Protein AF-A0A968T028-F1 (afdb_monomer_lite)

Radius of gyration: 16.79 Å; chains: 1; bounding box: 54×38×38 Å

Secondary structure (DSSP, 8-state):
----------------HHHHHHHHHHHHHTTSS--B-SSSBHHHHHHHHHHSPPPTTS---HHHHHHHHHHHHHHHTGGGS-HHHHHHHHHHHHHHHHHHHHHHS--PPP-

Structure (mmCIF, N/CA/C/O backbone):
data_AF-A0A968T028-F1
#
_entry.id   AF-A0A968T028-F1
#
loop_
_atom_site.group_PDB
_atom_site.id
_atom_site.type_symbol
_atom_site.label_atom_id
_atom_site.label_alt_id
_atom_site.label_comp_id
_atom_site.label_asym_id
_atom_site.label_entity_id
_atom_site.label_seq_id
_atom_site.pdbx_PDB_ins_code
_atom_site.Cartn_x
_atom_site.Cartn_y
_atom_site.Cartn_z
_atom_site.occupancy
_atom_site.B_iso_or_equiv
_atom_site.auth_seq_id
_atom_site.auth_comp_id
_atom_site.auth_asym_id
_atom_site.auth_atom_id
_atom_site.pdbx_PDB_model_num
ATOM 1 N N . MET A 1 1 ? 42.329 -27.991 -11.431 1.00 40.12 1 MET A N 1
ATOM 2 C CA . MET A 1 1 ? 41.599 -26.719 -11.590 1.00 40.12 1 MET A CA 1
ATOM 3 C C . MET A 1 1 ? 40.187 -26.964 -11.075 1.00 40.12 1 MET A C 1
ATOM 5 O O . MET A 1 1 ? 39.436 -27.609 -11.794 1.00 40.12 1 MET A O 1
ATOM 9 N N . PRO A 1 2 ? 39.852 -26.630 -9.820 1.00 42.56 2 PRO A N 1
ATOM 10 C CA . PRO A 1 2 ? 38.465 -26.649 -9.379 1.00 42.56 2 PRO A CA 1
ATOM 11 C C . PRO A 1 2 ? 37.794 -25.339 -9.806 1.00 42.56 2 PRO A C 1
ATOM 13 O O . PRO A 1 2 ? 38.380 -24.265 -9.678 1.00 42.56 2 PRO A O 1
ATOM 16 N N . ASP A 1 3 ? 36.599 -25.465 -10.368 1.00 43.91 3 ASP A N 1
ATOM 17 C CA . ASP A 1 3 ? 35.756 -24.367 -10.823 1.00 43.91 3 ASP A CA 1
ATOM 18 C C . ASP A 1 3 ? 35.275 -23.539 -9.620 1.00 43.91 3 ASP A C 1
ATOM 20 O O . ASP A 1 3 ? 34.655 -24.055 -8.687 1.00 43.91 3 ASP A O 1
ATOM 24 N N . LEU A 1 4 ? 35.625 -22.253 -9.629 1.00 55.31 4 LEU A N 1
ATOM 25 C CA . LEU A 1 4 ? 35.085 -21.232 -8.743 1.00 55.31 4 LEU A CA 1
ATOM 26 C C . LEU A 1 4 ? 33.731 -20.798 -9.308 1.00 55.31 4 LEU A C 1
ATOM 28 O O . LEU A 1 4 ? 33.664 -19.817 -10.043 1.00 55.31 4 LEU A O 1
ATOM 32 N N . ASN A 1 5 ? 32.653 -21.476 -8.927 1.00 46.62 5 ASN A N 1
ATOM 33 C CA . ASN A 1 5 ? 31.341 -20.842 -8.973 1.00 46.62 5 ASN A CA 1
ATOM 34 C C . ASN A 1 5 ? 30.622 -20.963 -7.630 1.00 46.62 5 ASN A C 1
ATOM 36 O O . ASN A 1 5 ? 29.603 -21.630 -7.467 1.00 46.62 5 ASN A O 1
ATOM 40 N N . SER A 1 6 ? 31.196 -20.264 -6.651 1.00 49.12 6 SER A N 1
ATOM 41 C CA . SER A 1 6 ? 30.436 -19.674 -5.557 1.00 49.12 6 SER A CA 1
ATOM 42 C C . SER A 1 6 ? 29.481 -18.635 -6.143 1.00 49.12 6 SER A C 1
ATOM 44 O O . SER A 1 6 ? 29.868 -17.488 -6.333 1.00 49.12 6 SER A O 1
ATOM 46 N N . THR A 1 7 ? 28.230 -19.003 -6.396 1.00 43.16 7 THR A N 1
ATOM 47 C CA . THR A 1 7 ? 27.145 -18.019 -6.328 1.00 43.16 7 THR A CA 1
ATOM 48 C C . THR A 1 7 ? 26.237 -18.461 -5.201 1.00 43.16 7 THR A C 1
ATOM 50 O O . THR A 1 7 ? 25.328 -19.270 -5.374 1.00 43.16 7 THR A O 1
ATOM 53 N N . SER A 1 8 ? 26.585 -17.988 -4.005 1.00 43.72 8 SER A N 1
ATOM 54 C CA . SER A 1 8 ? 25.722 -18.025 -2.839 1.00 43.72 8 SER A CA 1
ATOM 55 C C . SER A 1 8 ? 24.331 -17.565 -3.247 1.00 43.72 8 SER A C 1
ATOM 57 O O . SER A 1 8 ? 24.158 -16.504 -3.841 1.00 43.72 8 SER A O 1
ATOM 59 N N . VAL A 1 9 ? 23.363 -18.412 -2.934 1.00 50.09 9 VAL A N 1
ATOM 60 C CA . VAL A 1 9 ? 21.936 -18.133 -2.932 1.00 50.09 9 VAL A CA 1
ATOM 61 C C . VAL A 1 9 ? 21.661 -16.939 -2.020 1.00 50.09 9 VAL A C 1
ATOM 63 O O . VAL A 1 9 ? 21.331 -17.117 -0.850 1.00 50.09 9 VAL A O 1
ATOM 66 N N . ASP A 1 10 ? 21.817 -15.712 -2.515 1.00 40.38 10 ASP A N 1
ATOM 67 C CA . ASP A 1 10 ? 21.298 -14.557 -1.791 1.00 40.38 10 ASP A CA 1
ATOM 68 C C . ASP A 1 10 ? 19.780 -14.549 -1.965 1.00 40.38 10 ASP A C 1
ATOM 70 O O . ASP A 1 10 ? 19.204 -13.999 -2.902 1.00 40.38 10 ASP A O 1
ATOM 74 N N . THR A 1 11 ? 19.146 -15.345 -1.107 1.00 44.06 11 THR A N 1
ATOM 75 C CA . THR A 1 11 ? 17.703 -15.503 -0.999 1.00 44.06 11 THR A CA 1
ATOM 76 C C . THR A 1 11 ? 17.185 -14.270 -0.269 1.00 44.06 11 THR A C 1
ATOM 78 O O . THR A 1 11 ? 16.738 -14.353 0.875 1.00 44.06 11 THR A O 1
ATOM 81 N N . TYR A 1 12 ? 17.280 -13.104 -0.905 1.00 45.06 12 TYR A N 1
ATOM 82 C CA . TYR A 1 12 ? 16.412 -11.996 -0.542 1.00 45.06 12 TYR A CA 1
ATOM 83 C C . TYR A 1 12 ? 14.987 -12.478 -0.829 1.00 45.06 12 TYR A C 1
ATOM 85 O O . TYR A 1 12 ? 14.730 -12.920 -1.952 1.00 45.06 12 TYR A O 1
ATOM 93 N N . PRO A 1 13 ? 14.076 -12.507 0.160 1.00 58.88 13 PRO A N 1
ATOM 94 C CA . PRO A 1 13 ? 12.713 -12.938 -0.093 1.00 58.88 13 PRO A CA 1
ATOM 95 C C . PRO A 1 13 ? 12.108 -11.959 -1.092 1.00 58.88 13 PRO A C 1
ATOM 97 O O . PRO A 1 13 ? 11.812 -10.817 -0.743 1.00 58.88 13 PRO A O 1
ATOM 100 N N . GLU A 1 14 ? 11.978 -12.399 -2.342 1.00 67.38 14 GLU A N 1
ATOM 101 C CA . GLU A 1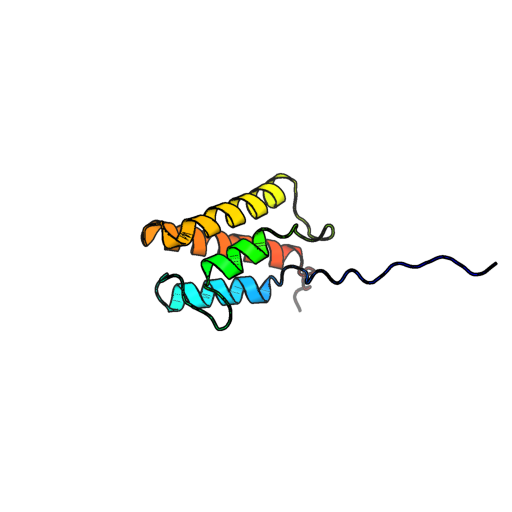 14 ? 11.369 -11.600 -3.393 1.00 67.38 14 GLU A CA 1
ATOM 102 C C . GLU A 1 14 ? 10.011 -11.074 -2.911 1.00 67.38 14 GLU A C 1
ATOM 104 O O . GLU A 1 14 ? 9.294 -11.771 -2.180 1.00 67.38 14 GLU A O 1
ATOM 109 N N . PRO A 1 15 ? 9.635 -9.841 -3.281 1.00 75.50 15 PRO A N 1
ATOM 110 C CA . PRO A 1 15 ? 8.367 -9.280 -2.852 1.00 75.50 15 PRO A CA 1
ATOM 111 C C . PRO A 1 15 ? 7.193 -10.151 -3.330 1.00 75.50 15 PRO A C 1
ATOM 113 O O . PRO A 1 15 ? 6.842 -10.198 -4.508 1.00 75.50 15 PRO A O 1
ATOM 116 N N . ASP A 1 16 ? 6.545 -10.824 -2.377 1.00 85.75 16 ASP A N 1
ATOM 117 C CA . ASP A 1 16 ? 5.398 -11.705 -2.607 1.00 85.75 16 ASP A CA 1
ATOM 118 C C . ASP A 1 16 ? 4.135 -10.897 -2.981 1.00 85.75 16 ASP A C 1
ATOM 120 O O . ASP A 1 16 ? 3.335 -10.508 -2.118 1.00 85.75 16 ASP A O 1
ATOM 124 N N . LEU A 1 17 ? 3.897 -10.673 -4.281 1.00 89.12 17 LEU A N 1
ATOM 125 C CA . LEU A 1 17 ? 2.687 -9.999 -4.796 1.00 89.12 17 LEU A CA 1
ATOM 126 C C . LEU A 1 17 ? 1.366 -10.551 -4.215 1.00 89.12 17 LEU A C 1
ATOM 128 O O . LEU A 1 17 ? 0.479 -9.746 -3.885 1.00 89.12 17 LEU A O 1
ATOM 132 N N . PRO A 1 18 ? 1.182 -11.881 -4.038 1.00 90.25 18 PRO A N 1
ATOM 133 C CA . PRO A 1 18 ? -0.023 -12.424 -3.412 1.00 90.25 18 PRO A CA 1
ATOM 134 C C . PRO A 1 18 ? -0.166 -11.998 -1.947 1.00 90.25 18 PRO A C 1
ATOM 136 O O . PRO A 1 18 ? -1.271 -11.686 -1.492 1.00 90.25 18 PRO A O 1
ATOM 139 N N . ARG A 1 19 ? 0.946 -11.938 -1.207 1.00 91.31 19 ARG A N 1
ATOM 140 C CA . ARG A 1 19 ? 0.962 -11.525 0.200 1.00 91.31 19 ARG A CA 1
ATOM 141 C C . ARG A 1 19 ? 0.658 -10.035 0.344 1.00 91.31 19 ARG A C 1
ATOM 143 O O . ARG A 1 19 ? -0.157 -9.682 1.195 1.00 91.31 19 ARG A O 1
ATOM 150 N N . LEU A 1 20 ? 1.226 -9.188 -0.518 1.00 93.75 20 LEU A N 1
ATOM 151 C CA . LEU A 1 20 ? 0.918 -7.752 -0.574 1.00 93.75 20 LEU A CA 1
ATOM 152 C C . LEU A 1 20 ? -0.565 -7.511 -0.867 1.00 93.75 20 LEU A C 1
ATOM 154 O O . LEU A 1 20 ? -1.242 -6.780 -0.144 1.00 93.75 20 LEU A O 1
ATOM 158 N N . SER A 1 21 ? -1.100 -8.206 -1.876 1.00 94.00 21 SER A N 1
ATOM 159 C CA . SER A 1 21 ? -2.519 -8.130 -2.244 1.00 94.00 21 SER A CA 1
ATOM 160 C C . SER A 1 21 ? -3.436 -8.535 -1.083 1.00 94.00 21 SER A C 1
ATOM 162 O O . SER A 1 21 ? -4.457 -7.891 -0.838 1.00 94.00 21 SER A O 1
ATOM 164 N N . LYS A 1 22 ? -3.067 -9.589 -0.343 1.00 94.31 22 LYS A N 1
ATOM 165 C CA . LYS A 1 22 ? -3.821 -10.065 0.822 1.00 94.31 22 LYS A CA 1
ATOM 166 C C . LYS A 1 22 ? -3.784 -9.070 1.980 1.00 94.31 22 LYS A C 1
ATOM 168 O O . LYS A 1 22 ? -4.822 -8.842 2.595 1.00 94.31 22 LYS A O 1
ATOM 173 N N . ALA A 1 23 ? -2.627 -8.474 2.262 1.00 94.75 23 ALA A N 1
ATOM 174 C CA . ALA A 1 23 ? -2.499 -7.451 3.297 1.00 94.75 23 ALA A CA 1
ATOM 175 C C . ALA A 1 23 ? -3.381 -6.232 2.988 1.00 94.75 23 ALA A C 1
ATOM 177 O O . ALA A 1 23 ? -4.124 -5.785 3.854 1.00 94.75 23 ALA A O 1
ATOM 178 N N . LEU A 1 24 ? -3.385 -5.768 1.734 1.00 96.69 24 LEU A N 1
ATOM 179 C CA . LEU A 1 24 ? -4.245 -4.668 1.283 1.00 96.69 24 LEU A CA 1
ATOM 180 C C . LEU A 1 24 ? -5.742 -4.981 1.411 1.00 96.69 24 LEU A C 1
ATOM 182 O O . LEU A 1 24 ? -6.530 -4.115 1.782 1.00 96.69 24 LEU A O 1
ATOM 186 N N . ALA A 1 25 ? -6.153 -6.210 1.084 1.00 95.75 25 ALA A N 1
ATOM 187 C CA . ALA A 1 25 ? -7.542 -6.634 1.240 1.00 95.75 25 ALA A CA 1
ATOM 188 C C . ALA A 1 25 ? -7.953 -6.696 2.718 1.00 95.75 25 ALA A C 1
ATOM 190 O O . ALA A 1 25 ? -9.039 -6.248 3.071 1.00 95.75 25 ALA A O 1
ATOM 191 N N . PHE A 1 26 ? -7.069 -7.216 3.570 1.00 95.31 26 PHE A N 1
ATOM 192 C CA . PHE A 1 26 ? -7.294 -7.293 5.008 1.00 95.31 26 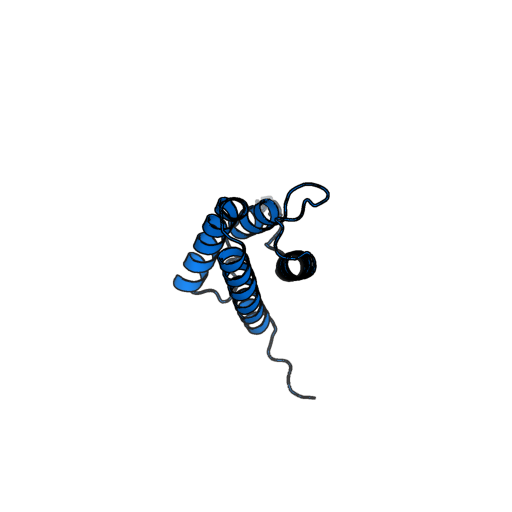PHE A CA 1
ATOM 193 C C . PHE A 1 26 ? -7.394 -5.906 5.653 1.00 95.31 26 PHE A C 1
ATOM 195 O O . PHE A 1 26 ? -8.279 -5.675 6.466 1.00 95.31 26 PHE A O 1
ATOM 202 N N . GLU A 1 27 ? -6.543 -4.964 5.254 1.00 96.62 27 GLU A N 1
ATOM 203 C CA . GLU A 1 27 ? -6.609 -3.580 5.727 1.00 96.62 27 GLU A CA 1
ATOM 204 C C . GLU A 1 27 ? -7.942 -2.907 5.364 1.00 96.62 27 GLU A C 1
ATOM 206 O O . GLU A 1 27 ? -8.571 -2.258 6.202 1.00 96.62 27 GLU A O 1
ATOM 211 N N . ALA A 1 28 ? -8.405 -3.105 4.126 1.00 96.56 28 ALA A N 1
ATOM 212 C CA . ALA A 1 28 ? -9.682 -2.567 3.666 1.00 96.56 28 ALA A CA 1
ATOM 213 C C . ALA A 1 28 ? -10.879 -3.170 4.423 1.00 96.56 28 ALA A C 1
ATOM 215 O O . ALA A 1 28 ? -11.798 -2.441 4.787 1.00 96.56 28 ALA A O 1
ATOM 216 N N . ASP A 1 29 ? -10.853 -4.477 4.704 1.00 96.50 29 ASP A N 1
ATOM 217 C CA . ASP A 1 29 ? -11.882 -5.177 5.492 1.00 96.50 29 ASP A CA 1
ATOM 218 C C . ASP A 1 29 ? -11.987 -4.640 6.930 1.00 96.50 29 ASP A C 1
ATOM 220 O O . ASP A 1 29 ? -13.070 -4.557 7.505 1.00 96.50 29 ASP A O 1
ATOM 224 N N . ARG A 1 30 ? -10.859 -4.203 7.500 1.00 95.12 30 ARG A N 1
ATOM 225 C CA . ARG A 1 30 ? -10.783 -3.635 8.853 1.00 95.12 30 ARG A CA 1
ATOM 226 C C . ARG A 1 30 ? -11.012 -2.126 8.912 1.00 95.12 30 ARG A C 1
ATOM 228 O O . ARG A 1 30 ? -10.933 -1.551 9.994 1.00 95.12 30 ARG A O 1
ATOM 235 N N . GLY A 1 31 ? -11.308 -1.484 7.785 1.00 96.19 31 GLY A N 1
ATOM 236 C CA . GLY A 1 31 ? -11.611 -0.056 7.741 1.00 96.19 31 GLY A CA 1
ATOM 237 C C . GLY A 1 31 ? -10.384 0.857 7.815 1.00 96.19 31 GLY A C 1
ATOM 238 O O . GLY A 1 31 ? -10.498 1.958 8.348 1.00 96.19 31 GLY A O 1
ATOM 239 N N . PHE A 1 32 ? -9.239 0.438 7.260 1.00 96.88 32 PHE A N 1
ATOM 240 C CA . PHE A 1 32 ? -8.059 1.300 7.045 1.00 96.88 32 PHE A CA 1
ATOM 241 C C . PHE A 1 32 ? -7.426 1.844 8.345 1.00 96.88 32 PHE A C 1
ATOM 243 O O . PHE A 1 32 ? -7.004 3.004 8.444 1.00 96.88 32 PHE A O 1
ATOM 250 N N . GLN A 1 33 ? -7.411 1.003 9.380 1.00 94.81 33 GLN A N 1
ATOM 251 C CA . GLN A 1 33 ? -6.998 1.343 10.745 1.00 94.81 33 GLN A CA 1
ATOM 252 C C . GLN A 1 33 ? -5.493 1.189 11.020 1.00 94.81 33 GLN A C 1
ATOM 254 O O . GLN A 1 33 ? -5.077 1.362 12.163 1.00 94.81 33 GLN A O 1
ATOM 259 N N . ASP A 1 34 ? -4.685 0.892 10.005 1.00 95.50 34 ASP A N 1
ATOM 260 C CA . ASP A 1 34 ? -3.282 0.484 10.111 1.00 95.50 34 ASP A CA 1
ATOM 261 C C . ASP A 1 34 ? -3.123 -0.757 11.004 1.00 95.50 34 ASP A C 1
ATOM 263 O O . ASP A 1 34 ? -2.532 -0.720 12.088 1.00 95.50 34 ASP A O 1
ATOM 267 N N . VAL A 1 35 ? -3.730 -1.872 10.581 1.00 95.75 35 VAL A N 1
ATOM 268 C CA . VAL A 1 35 ? -3.940 -3.032 11.456 1.00 95.75 35 VAL A CA 1
ATOM 269 C C . VAL A 1 35 ? -2.613 -3.617 11.951 1.00 95.75 35 VAL A C 1
ATOM 271 O O . VAL A 1 35 ? -1.728 -3.965 11.169 1.00 95.75 35 VAL A O 1
ATOM 274 N N . GLN A 1 36 ? -2.495 -3.798 13.271 1.00 94.56 36 GLN A N 1
ATOM 275 C CA . GLN A 1 36 ? -1.365 -4.487 13.895 1.00 94.56 36 GLN A CA 1
ATOM 276 C C . GLN A 1 36 ? -1.424 -5.994 13.601 1.00 94.56 36 GLN A C 1
ATOM 278 O O . GLN A 1 36 ? -2.323 -6.704 14.057 1.00 94.56 36 GLN A O 1
ATOM 283 N N . GLY A 1 37 ? -0.440 -6.488 12.849 1.00 87.31 37 GLY A N 1
ATOM 284 C CA . GLY A 1 37 ? -0.204 -7.909 12.631 1.00 87.31 37 GLY A CA 1
ATOM 285 C C . GLY A 1 37 ? 0.651 -8.541 13.734 1.00 87.31 37 GLY A C 1
ATOM 286 O O . GLY A 1 37 ? 0.973 -7.917 14.745 1.00 87.31 37 GLY A O 1
ATOM 287 N N . LYS A 1 38 ? 1.054 -9.802 13.519 1.00 85.31 38 LYS A N 1
ATOM 288 C CA . LYS A 1 38 ? 1.862 -10.575 14.484 1.00 85.31 38 LYS A CA 1
ATOM 289 C C . LYS A 1 38 ? 3.248 -9.978 14.748 1.00 85.31 38 LYS A C 1
ATOM 291 O O . LYS A 1 38 ? 3.741 -10.099 15.860 1.00 85.31 38 LYS A O 1
ATOM 296 N N . HIS A 1 39 ? 3.864 -9.384 13.728 1.00 87.12 39 HIS A N 1
ATOM 297 C CA . HIS A 1 39 ? 5.229 -8.854 13.807 1.00 87.12 39 HIS A CA 1
ATOM 298 C C . HIS A 1 39 ? 5.263 -7.329 13.682 1.00 87.12 39 HIS A C 1
ATOM 300 O O . HIS A 1 39 ? 6.043 -6.671 14.356 1.00 87.12 39 HIS A O 1
ATOM 306 N N . GLU A 1 40 ? 4.390 -6.762 12.854 1.00 92.56 40 GLU A N 1
ATOM 307 C CA . GLU A 1 40 ? 4.401 -5.345 12.498 1.00 92.56 40 GLU A CA 1
ATOM 308 C C . GLU A 1 40 ? 3.008 -4.891 12.044 1.00 92.56 40 GLU A C 1
ATOM 310 O O . GLU A 1 40 ? 2.104 -5.716 11.850 1.00 92.56 40 GLU A O 1
ATOM 315 N N . ARG A 1 41 ? 2.826 -3.577 11.895 1.00 95.38 41 ARG A N 1
ATOM 316 C CA . ARG A 1 41 ? 1.595 -2.992 11.354 1.00 95.38 41 ARG A CA 1
ATOM 317 C C . ARG A 1 41 ? 1.510 -3.146 9.845 1.00 95.38 41 ARG A C 1
ATOM 319 O O . ARG A 1 41 ? 2.523 -3.328 9.176 1.00 95.38 41 ARG A O 1
ATOM 326 N N . PHE A 1 42 ? 0.299 -3.028 9.316 1.00 96.31 42 PHE A N 1
ATOM 327 C CA . PHE A 1 42 ? 0.036 -3.051 7.883 1.00 96.31 42 PHE A CA 1
ATOM 328 C C . PHE A 1 42 ? 0.949 -2.091 7.103 1.00 96.31 42 PHE A C 1
ATOM 330 O O . PHE A 1 42 ? 1.596 -2.521 6.148 1.00 96.31 42 PHE A O 1
ATOM 337 N N . SER A 1 43 ? 1.045 -0.828 7.529 1.00 96.25 43 SER A N 1
ATOM 338 C CA . SER A 1 43 ? 1.868 0.195 6.870 1.00 96.25 43 SER A CA 1
ATOM 339 C C . SER A 1 43 ? 3.358 -0.145 6.849 1.00 96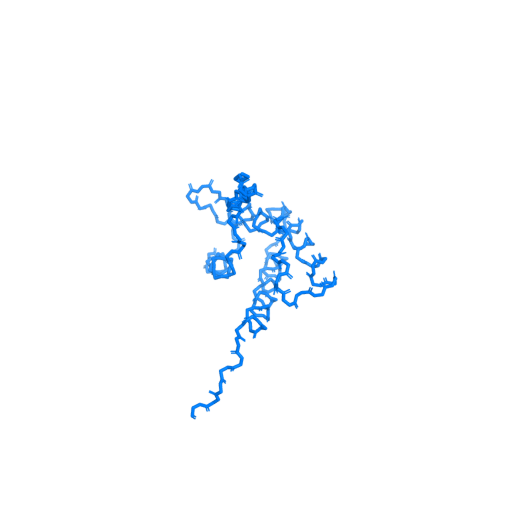.25 43 SER A C 1
ATOM 341 O O . SER A 1 43 ? 4.003 -0.021 5.809 1.00 96.25 43 SER A O 1
ATOM 343 N N . GLN A 1 44 ? 3.887 -0.634 7.973 1.00 94.75 44 GLN A N 1
ATOM 344 C CA . GLN A 1 44 ? 5.276 -1.080 8.113 1.00 94.75 44 GLN A CA 1
ATOM 345 C C . GLN A 1 44 ? 5.565 -2.270 7.193 1.00 94.75 44 GLN A C 1
ATOM 347 O O . GLN A 1 44 ? 6.509 -2.211 6.407 1.00 94.75 44 GLN A O 1
ATOM 352 N N . PHE A 1 45 ? 4.685 -3.278 7.195 1.00 94.25 45 PHE A N 1
ATOM 353 C CA . PHE A 1 45 ? 4.821 -4.455 6.338 1.00 94.25 45 PHE A CA 1
ATOM 354 C C . PHE A 1 45 ? 4.832 -4.073 4.863 1.00 94.25 45 PHE A C 1
ATOM 356 O O . PHE A 1 45 ? 5.688 -4.527 4.098 1.00 94.25 45 PHE A O 1
ATOM 363 N N . LEU A 1 46 ? 3.869 -3.250 4.448 1.00 94.38 46 LEU A N 1
ATOM 364 C CA . LEU A 1 46 ? 3.716 -2.904 3.046 1.00 94.38 46 LEU A CA 1
ATOM 365 C C . LEU A 1 46 ? 4.826 -1.959 2.583 1.00 94.38 46 LEU A C 1
ATOM 367 O O . LEU A 1 46 ? 5.425 -2.200 1.540 1.00 94.38 46 LEU A O 1
ATOM 371 N N . GLY A 1 47 ? 5.154 -0.944 3.383 1.00 94.44 47 GLY A N 1
ATOM 372 C CA . GLY A 1 47 ? 6.256 -0.030 3.109 1.00 94.44 47 GLY A CA 1
ATOM 373 C C . GLY A 1 47 ? 7.608 -0.743 3.074 1.00 94.44 47 GLY A C 1
ATOM 374 O O . GLY A 1 47 ? 8.378 -0.513 2.152 1.00 94.44 47 GLY A O 1
ATOM 375 N N . GLY A 1 48 ? 7.881 -1.658 4.008 1.00 92.38 48 GLY A N 1
ATOM 376 C CA . GLY A 1 48 ? 9.112 -2.455 4.023 1.00 92.38 48 GLY A CA 1
ATOM 377 C C . GLY A 1 48 ? 9.207 -3.436 2.854 1.00 92.38 48 GLY A C 1
ATOM 378 O O . GLY A 1 48 ? 10.278 -3.625 2.284 1.00 92.38 48 GLY A O 1
ATOM 379 N N . SER A 1 49 ? 8.083 -4.020 2.436 1.00 91.25 49 SER A N 1
ATOM 380 C CA . SER A 1 49 ? 8.061 -4.904 1.266 1.00 91.25 49 SER A CA 1
ATOM 381 C C . SER A 1 49 ? 8.243 -4.143 -0.051 1.00 91.25 49 SER A C 1
ATOM 383 O O . SER A 1 49 ? 8.906 -4.643 -0.951 1.00 91.25 49 SER A O 1
ATOM 385 N N . LEU A 1 50 ? 7.671 -2.940 -0.164 1.00 92.00 50 LEU A N 1
ATOM 386 C CA . LEU A 1 50 ? 7.808 -2.069 -1.337 1.00 92.00 50 LEU A CA 1
ATOM 387 C C . LEU A 1 50 ? 9.138 -1.296 -1.349 1.00 92.00 50 LEU A C 1
ATOM 389 O O . LEU A 1 50 ? 9.560 -0.815 -2.393 1.00 92.00 50 LEU A O 1
ATOM 393 N N . ALA A 1 51 ? 9.822 -1.166 -0.212 1.00 91.19 51 ALA A N 1
ATOM 394 C CA . ALA A 1 51 ? 11.157 -0.572 -0.166 1.00 91.19 51 ALA A CA 1
ATOM 395 C C . ALA A 1 51 ? 12.211 -1.473 -0.832 1.00 91.19 51 ALA A C 1
ATOM 397 O O . ALA A 1 51 ? 13.224 -0.978 -1.322 1.00 91.19 51 ALA A O 1
ATOM 398 N N . GLN A 1 52 ? 11.967 -2.787 -0.878 1.00 88.81 52 GLN A N 1
ATOM 399 C CA . GLN A 1 52 ? 12.817 -3.723 -1.608 1.00 88.81 52 GLN A CA 1
ATOM 400 C C . GLN A 1 52 ? 12.678 -3.502 -3.112 1.00 88.81 52 GLN A C 1
ATOM 402 O O . GLN A 1 52 ? 11.577 -3.269 -3.611 1.00 88.81 52 GLN A O 1
ATOM 407 N N . GLU A 1 53 ? 13.787 -3.576 -3.843 1.00 84.94 53 GLU A N 1
ATOM 408 C CA . GLU A 1 53 ? 13.758 -3.427 -5.296 1.00 84.94 53 GLU A CA 1
ATOM 409 C C . GLU A 1 53 ? 12.940 -4.553 -5.945 1.00 84.94 53 GLU A C 1
ATOM 411 O O . GLU A 1 53 ? 13.098 -5.723 -5.580 1.00 84.94 53 GLU A O 1
ATOM 416 N N . PRO A 1 54 ? 12.061 -4.229 -6.911 1.00 86.06 54 PRO A N 1
ATOM 417 C CA . PRO A 1 54 ? 11.328 -5.257 -7.625 1.00 86.06 54 PRO A CA 1
ATOM 418 C C . PRO A 1 54 ? 12.310 -6.116 -8.444 1.00 86.06 54 PRO A C 1
ATOM 420 O O . PRO A 1 54 ? 13.266 -5.574 -9.014 1.00 86.06 54 PRO A O 1
ATOM 423 N N . PRO A 1 55 ? 12.084 -7.438 -8.548 1.00 85.62 55 PRO A N 1
ATOM 424 C CA . PRO A 1 55 ? 12.954 -8.332 -9.297 1.00 85.62 55 PRO A CA 1
ATOM 425 C C . PRO A 1 55 ? 13.185 -7.858 -10.733 1.00 85.62 55 PRO A C 1
ATOM 427 O O . PRO A 1 55 ? 12.257 -7.461 -11.437 1.00 85.62 55 PRO A O 1
ATOM 430 N N . ALA A 1 56 ? 14.431 -7.952 -11.208 1.00 83.38 56 ALA A N 1
ATOM 431 C CA . ALA A 1 56 ? 14.809 -7.469 -12.538 1.00 83.38 56 ALA A CA 1
ATOM 432 C C . ALA A 1 56 ? 14.058 -8.164 -13.689 1.00 83.38 56 ALA A C 1
ATOM 434 O O . ALA A 1 56 ? 13.977 -7.607 -14.781 1.00 83.38 56 ALA A O 1
ATOM 435 N N . HIS A 1 57 ? 13.522 -9.364 -13.444 1.00 83.44 57 HIS A N 1
ATOM 436 C CA . HIS A 1 57 ? 12.737 -10.129 -14.410 1.00 83.44 57 HIS A CA 1
ATOM 437 C C . HIS A 1 57 ? 11.263 -9.696 -14.481 1.00 83.44 57 HIS A C 1
ATOM 439 O O . HIS A 1 57 ? 10.536 -10.183 -15.346 1.00 83.44 57 HIS A O 1
ATOM 445 N N . TRP A 1 58 ? 10.797 -8.814 -13.588 1.00 87.31 58 TRP A N 1
ATOM 446 C CA . TRP A 1 58 ? 9.448 -8.269 -13.687 1.00 87.31 58 TRP A CA 1
ATOM 447 C C . TRP A 1 58 ? 9.348 -7.282 -14.853 1.00 87.31 58 TRP A C 1
ATOM 449 O O . TRP A 1 58 ? 10.292 -6.520 -15.088 1.00 87.31 58 TRP A O 1
ATOM 459 N N . PRO A 1 59 ? 8.204 -7.242 -15.557 1.00 84.12 59 PRO A N 1
ATOM 460 C CA . PRO A 1 59 ? 7.987 -6.386 -16.719 1.00 84.12 59 PRO A CA 1
ATOM 461 C C . PRO A 1 59 ? 7.729 -4.921 -16.322 1.00 84.12 59 PRO A C 1
ATOM 463 O O . PRO A 1 59 ? 6.817 -4.300 -16.847 1.00 84.12 59 PRO A O 1
ATOM 466 N N . LEU A 1 60 ? 8.518 -4.374 -15.388 1.00 88.25 60 LEU A N 1
ATOM 467 C CA . LEU A 1 60 ? 8.392 -2.997 -14.913 1.00 88.25 60 LEU A CA 1
ATOM 468 C C . LEU A 1 60 ? 9.346 -2.063 -15.652 1.00 88.25 60 LEU A C 1
ATOM 470 O O . LEU A 1 60 ? 10.574 -2.230 -15.579 1.00 88.25 60 LEU A O 1
ATOM 474 N N . ASP A 1 61 ? 8.787 -1.034 -16.281 1.00 90.25 61 ASP A N 1
ATOM 475 C CA . ASP A 1 61 ? 9.559 0.066 -16.847 1.00 90.25 61 ASP A CA 1
ATOM 476 C C . ASP A 1 61 ? 10.124 1.013 -15.761 1.00 90.25 61 ASP A C 1
ATOM 478 O O . ASP A 1 61 ? 9.920 0.844 -14.555 1.00 90.25 61 ASP A O 1
ATOM 482 N N . GLY A 1 62 ? 10.890 2.029 -16.175 1.00 89.12 62 GLY A N 1
ATOM 483 C CA . GLY A 1 62 ? 11.488 2.987 -15.237 1.00 89.12 62 GLY A CA 1
ATOM 484 C C . GLY A 1 62 ? 10.457 3.781 -14.424 1.00 89.12 62 GLY A C 1
ATOM 485 O O . GLY A 1 62 ? 10.711 4.113 -13.266 1.00 89.12 62 GLY A O 1
ATOM 486 N N . HIS A 1 63 ? 9.284 4.054 -14.997 1.00 90.94 63 HIS A N 1
ATOM 487 C CA . HIS A 1 63 ? 8.210 4.770 -14.320 1.00 90.94 63 HIS A CA 1
ATOM 488 C C . HIS A 1 63 ? 7.498 3.870 -13.300 1.00 90.94 63 HIS A C 1
ATOM 490 O O . HIS A 1 63 ? 7.213 4.304 -12.186 1.00 90.94 63 HIS A O 1
ATOM 496 N N . GLU A 1 64 ? 7.270 2.601 -13.626 1.00 91.62 64 GLU A N 1
ATOM 497 C CA . GLU A 1 64 ? 6.697 1.612 -12.717 1.00 91.62 64 GLU A CA 1
ATOM 498 C C . GLU A 1 64 ? 7.634 1.301 -11.548 1.00 91.62 64 GLU A C 1
ATOM 500 O O . GLU A 1 64 ? 7.187 1.217 -10.404 1.00 91.62 64 GLU A O 1
ATOM 505 N N . ARG A 1 65 ? 8.946 1.227 -11.793 1.00 91.31 65 ARG A N 1
ATOM 506 C CA . ARG A 1 65 ? 9.948 1.112 -10.721 1.00 91.31 65 ARG A CA 1
ATOM 507 C C . ARG A 1 65 ? 9.969 2.344 -9.820 1.00 91.31 65 ARG A C 1
ATOM 509 O O . ARG A 1 65 ? 10.058 2.207 -8.603 1.00 91.31 65 ARG A O 1
ATOM 516 N N . HIS A 1 66 ? 9.842 3.543 -10.389 1.00 92.31 66 HIS A N 1
ATOM 517 C CA . HIS A 1 66 ? 9.705 4.761 -9.592 1.00 92.31 66 HIS A CA 1
ATOM 518 C C . HIS A 1 66 ? 8.418 4.736 -8.757 1.00 92.31 66 HIS A C 1
ATOM 520 O O . HIS A 1 66 ? 8.452 5.026 -7.564 1.00 92.31 66 HIS A O 1
ATOM 526 N N . LYS A 1 67 ? 7.293 4.315 -9.347 1.00 94.06 67 LYS A N 1
ATOM 527 C CA . LYS A 1 67 ? 6.019 4.160 -8.637 1.00 94.06 67 LYS A CA 1
ATOM 528 C C . LYS A 1 67 ? 6.107 3.142 -7.494 1.00 94.06 67 LYS A C 1
ATOM 530 O O . LYS A 1 67 ? 5.513 3.369 -6.445 1.00 94.06 67 LYS A O 1
ATOM 535 N N . TRP A 1 68 ? 6.861 2.056 -7.667 1.00 93.38 68 TRP A N 1
ATOM 536 C CA . TRP A 1 68 ? 7.133 1.077 -6.607 1.00 93.38 68 TRP A CA 1
ATOM 537 C C . TRP A 1 68 ? 7.738 1.748 -5.366 1.00 93.38 68 TRP A C 1
ATOM 539 O O . TRP A 1 68 ? 7.217 1.613 -4.259 1.00 93.38 68 TRP A O 1
ATOM 549 N N . GLN A 1 69 ? 8.792 2.540 -5.579 1.00 94.00 69 GLN A N 1
ATOM 550 C CA . GLN A 1 69 ? 9.495 3.264 -4.520 1.00 94.00 69 GLN A CA 1
ATOM 551 C C . GLN A 1 69 ? 8.650 4.402 -3.926 1.00 94.00 69 GLN A C 1
ATOM 553 O O . GLN A 1 69 ? 8.639 4.590 -2.710 1.00 94.00 69 GLN A O 1
ATOM 558 N N . ASP A 1 70 ? 7.884 5.121 -4.751 1.00 95.44 70 ASP A N 1
ATOM 559 C CA . ASP A 1 70 ? 6.948 6.158 -4.294 1.00 95.44 70 ASP A CA 1
ATOM 560 C C . ASP A 1 70 ? 5.890 5.587 -3.340 1.00 95.44 70 ASP A C 1
ATOM 562 O O . ASP A 1 70 ? 5.662 6.121 -2.251 1.00 95.44 70 ASP A O 1
ATOM 566 N N . LEU A 1 71 ? 5.295 4.443 -3.694 1.00 95.62 71 LEU A N 1
ATOM 567 C CA . LEU A 1 71 ? 4.338 3.762 -2.828 1.00 95.62 71 LEU A CA 1
ATOM 568 C C . LEU A 1 71 ? 4.979 3.361 -1.496 1.00 95.62 71 LEU A C 1
ATOM 570 O O . LEU A 1 71 ? 4.351 3.554 -0.455 1.00 95.62 71 LEU A O 1
ATOM 574 N N . ALA A 1 72 ? 6.225 2.878 -1.497 1.00 95.06 72 ALA A N 1
ATOM 575 C CA . ALA A 1 72 ? 6.945 2.558 -0.264 1.00 95.06 72 ALA A CA 1
ATOM 576 C C . ALA A 1 72 ? 7.016 3.765 0.685 1.00 95.06 72 ALA A C 1
ATOM 578 O O . ALA A 1 72 ? 6.677 3.641 1.864 1.00 95.06 72 ALA A O 1
ATOM 579 N N . GLN A 1 73 ? 7.376 4.942 0.161 1.00 95.38 73 GLN A N 1
ATOM 580 C CA . GLN A 1 73 ? 7.437 6.186 0.936 1.00 95.38 73 GLN A CA 1
ATOM 581 C C . GLN A 1 73 ? 6.054 6.624 1.433 1.00 95.38 73 GLN A C 1
ATOM 583 O O . GLN A 1 73 ? 5.897 6.988 2.599 1.00 95.38 73 GLN A O 1
ATOM 588 N N . ARG A 1 74 ? 5.023 6.529 0.587 1.00 96.94 74 ARG A N 1
ATOM 589 C CA . ARG A 1 74 ? 3.642 6.875 0.963 1.00 96.94 74 ARG A CA 1
ATOM 590 C C . ARG A 1 74 ? 3.111 5.977 2.081 1.00 96.94 74 ARG A C 1
ATOM 592 O O . ARG A 1 74 ? 2.435 6.473 2.980 1.00 96.94 74 ARG A O 1
ATOM 599 N N . PHE A 1 75 ? 3.461 4.688 2.091 1.00 96.56 75 PHE A N 1
ATOM 600 C CA . PHE A 1 75 ? 3.087 3.787 3.185 1.00 96.56 75 PHE A CA 1
ATOM 601 C C . PHE A 1 75 ? 3.845 4.056 4.490 1.00 96.56 75 PHE A C 1
ATOM 603 O O . PHE A 1 75 ? 3.288 3.790 5.550 1.00 96.56 75 PHE A O 1
ATOM 610 N N . GLN A 1 76 ? 5.040 4.659 4.463 1.00 94.56 76 GLN A N 1
ATOM 611 C CA . GLN A 1 76 ? 5.693 5.121 5.699 1.00 94.56 76 GLN A CA 1
ATOM 612 C C . GLN A 1 76 ? 4.909 6.250 6.383 1.00 94.56 76 GLN A C 1
ATOM 614 O O . GLN A 1 76 ? 4.938 6.353 7.604 1.00 94.56 76 GLN A O 1
ATOM 619 N N . GLN A 1 77 ? 4.195 7.076 5.611 1.00 95.56 77 GLN A N 1
ATOM 620 C CA . GLN A 1 77 ? 3.363 8.174 6.127 1.00 95.56 77 GLN A CA 1
ATOM 621 C C . GLN A 1 77 ? 1.910 7.749 6.405 1.00 95.56 77 GLN A C 1
ATOM 623 O O . GLN A 1 77 ? 1.111 8.544 6.890 1.00 95.56 77 GLN A O 1
ATOM 628 N N . TYR A 1 78 ? 1.549 6.491 6.120 1.00 97.38 78 TYR A N 1
ATOM 629 C CA . TYR A 1 78 ? 0.197 5.949 6.290 1.00 97.38 78 TYR A CA 1
ATOM 630 C C . TYR A 1 78 ? -0.473 6.234 7.648 1.00 97.38 78 TYR A C 1
ATOM 632 O O . TYR A 1 78 ? -1.648 6.614 7.638 1.00 97.38 78 TYR A O 1
ATOM 640 N N . PRO A 1 79 ? 0.200 6.076 8.812 1.00 95.06 79 PRO A N 1
ATOM 641 C CA . PRO A 1 79 ? -0.434 6.348 10.103 1.00 95.06 79 PRO A CA 1
ATOM 642 C C . PRO A 1 79 ? -0.820 7.822 10.294 1.00 95.06 79 PRO A C 1
ATOM 644 O O . PRO A 1 79 ? -1.749 8.097 11.052 1.00 95.06 79 PRO A O 1
ATOM 647 N N . ASP A 1 80 ? -0.186 8.746 9.574 1.00 96.31 80 ASP A N 1
ATOM 648 C CA . ASP A 1 80 ? -0.466 10.184 9.633 1.00 96.31 80 ASP A CA 1
ATOM 649 C C . ASP A 1 80 ? -1.510 10.636 8.594 1.00 96.31 80 ASP A C 1
ATOM 651 O O . ASP A 1 80 ? -2.041 11.743 8.679 1.00 96.31 80 ASP A O 1
ATOM 655 N N . LEU A 1 81 ? -1.849 9.779 7.624 1.00 96.38 81 LEU A N 1
ATOM 656 C CA . LEU A 1 81 ? -2.867 10.065 6.611 1.00 96.38 81 LEU A CA 1
ATOM 657 C C . LEU A 1 81 ? -4.285 10.032 7.192 1.00 96.38 81 LEU A C 1
ATOM 659 O O . LEU A 1 81 ? -4.613 9.191 8.038 1.00 96.38 81 LEU A O 1
ATOM 663 N N . HIS A 1 82 ? -5.162 10.876 6.642 1.00 96.94 82 HIS A N 1
ATOM 664 C CA . HIS A 1 82 ? -6.596 10.799 6.902 1.00 96.94 82 HIS A CA 1
ATOM 665 C C . HIS A 1 82 ? -7.207 9.545 6.272 1.00 96.94 82 HIS A C 1
ATOM 667 O O . HIS A 1 82 ? -6.679 8.956 5.329 1.00 96.94 82 HIS A O 1
ATOM 673 N N . LEU A 1 83 ? -8.373 9.148 6.783 1.00 96.38 83 LEU A N 1
ATOM 674 C CA . LEU A 1 83 ? -9.069 7.936 6.357 1.00 96.38 83 LEU A CA 1
ATOM 675 C C . LEU A 1 83 ? -9.317 7.879 4.835 1.00 96.38 83 LEU A C 1
ATOM 677 O O . LEU A 1 83 ? -9.194 6.813 4.237 1.00 96.38 83 LEU A O 1
ATOM 681 N N . GLU A 1 84 ? -9.662 9.003 4.207 1.00 97.25 84 GLU A N 1
ATOM 682 C CA . GLU A 1 84 ? -9.929 9.073 2.763 1.00 97.25 84 GLU A CA 1
ATOM 683 C C . GLU A 1 84 ? -8.647 8.868 1.934 1.00 97.25 84 GLU A C 1
ATOM 685 O O . GLU A 1 84 ? -8.627 8.065 0.999 1.00 97.25 84 GLU A O 1
ATOM 690 N N . ASP A 1 85 ? -7.532 9.472 2.356 1.00 97.50 85 ASP A N 1
ATOM 691 C CA . ASP A 1 85 ? -6.219 9.283 1.728 1.00 97.50 85 ASP A CA 1
ATOM 692 C C . ASP A 1 85 ? -5.730 7.836 1.856 1.00 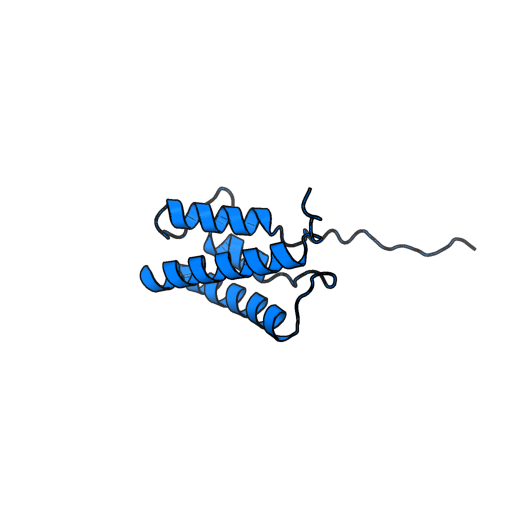97.50 85 ASP A C 1
ATOM 694 O O . ASP A 1 85 ? -5.193 7.261 0.905 1.00 97.50 85 ASP A O 1
ATOM 698 N N . ARG A 1 86 ? -5.968 7.203 3.013 1.00 98.00 86 ARG A N 1
ATOM 699 C CA . ARG A 1 86 ? -5.661 5.782 3.231 1.00 98.00 86 ARG A CA 1
ATOM 700 C C . ARG A 1 86 ? -6.457 4.878 2.296 1.00 98.00 86 ARG A C 1
ATOM 702 O O . ARG A 1 86 ? -5.889 3.947 1.724 1.00 98.00 86 ARG A O 1
ATOM 709 N N . GLN A 1 87 ? -7.752 5.149 2.128 1.00 98.00 87 GLN A N 1
ATOM 710 C CA . GLN A 1 87 ? -8.613 4.422 1.193 1.00 98.00 87 GLN A CA 1
ATOM 711 C C . GLN A 1 87 ? -8.103 4.540 -0.239 1.00 98.00 87 GLN A C 1
ATOM 713 O O . GLN A 1 87 ? -7.976 3.531 -0.938 1.00 98.00 87 GLN A O 1
ATOM 718 N N . HIS A 1 88 ? -7.782 5.764 -0.661 1.00 97.75 88 HIS A N 1
ATOM 719 C CA . HIS A 1 88 ? -7.266 6.040 -1.995 1.00 97.75 88 HIS A CA 1
ATOM 720 C C . HIS A 1 88 ? -5.936 5.334 -2.239 1.00 97.75 88 HIS A C 1
ATOM 722 O O . HIS A 1 88 ? -5.807 4.637 -3.245 1.00 97.75 88 HIS A O 1
ATOM 728 N N . LEU A 1 89 ? -4.987 5.435 -1.304 1.00 97.88 89 LEU A N 1
ATOM 729 C CA . LEU A 1 89 ? -3.692 4.772 -1.414 1.00 97.88 89 LEU A CA 1
ATOM 730 C C . LEU A 1 89 ? -3.853 3.250 -1.514 1.00 97.88 89 LEU A C 1
ATOM 732 O O . LEU A 1 89 ? -3.341 2.641 -2.448 1.00 97.88 89 LEU A O 1
ATOM 736 N N . VAL A 1 90 ? -4.634 2.629 -0.622 1.00 97.56 90 VAL A N 1
ATOM 737 C CA . VAL A 1 90 ? -4.880 1.176 -0.660 1.00 97.56 90 VAL A CA 1
ATOM 738 C C . VAL A 1 90 ? -5.544 0.755 -1.975 1.00 97.56 90 VAL A C 1
ATOM 740 O O . VAL A 1 90 ? -5.140 -0.241 -2.580 1.00 97.56 90 VAL A O 1
ATOM 743 N N . ALA A 1 91 ? -6.546 1.496 -2.454 1.00 97.31 91 ALA A N 1
ATOM 744 C CA . ALA A 1 91 ? -7.221 1.192 -3.713 1.00 97.31 91 ALA A CA 1
ATOM 745 C C . ALA A 1 91 ? -6.284 1.333 -4.924 1.00 97.31 91 ALA A C 1
ATOM 747 O O . ALA A 1 91 ? -6.281 0.467 -5.803 1.00 97.31 91 ALA A O 1
ATOM 748 N N . GLU A 1 92 ? -5.476 2.394 -4.959 1.00 96.88 92 GLU A N 1
ATOM 749 C CA . GLU A 1 92 ? -4.469 2.637 -5.991 1.00 96.88 92 GLU A CA 1
ATOM 750 C C . GLU A 1 92 ? -3.449 1.493 -6.037 1.00 96.88 92 GLU A C 1
ATOM 752 O O . GLU A 1 92 ? -3.237 0.894 -7.096 1.00 96.88 92 GLU A O 1
ATOM 757 N N . THR A 1 93 ? -2.874 1.130 -4.886 1.00 96.69 93 THR A N 1
ATOM 758 C CA . THR A 1 93 ? -1.882 0.054 -4.785 1.00 96.69 93 THR A CA 1
ATOM 759 C C . THR A 1 93 ? -2.468 -1.288 -5.211 1.00 96.69 93 THR A C 1
ATOM 761 O O . THR A 1 93 ? -1.832 -2.017 -5.967 1.00 96.69 93 THR A O 1
ATOM 764 N N . ARG A 1 94 ? -3.704 -1.617 -4.805 1.00 95.69 94 ARG A N 1
ATOM 765 C CA . ARG A 1 94 ? -4.371 -2.867 -5.217 1.00 95.69 94 ARG A CA 1
ATOM 766 C C . ARG A 1 94 ? -4.530 -2.969 -6.729 1.00 95.69 94 ARG A C 1
ATOM 768 O O . ARG A 1 94 ? -4.237 -4.020 -7.295 1.00 95.69 94 ARG A O 1
ATOM 775 N N . ARG A 1 95 ? -5.004 -1.898 -7.375 1.00 94.88 95 ARG A N 1
ATOM 776 C CA . ARG A 1 95 ? -5.174 -1.861 -8.838 1.00 94.88 95 ARG A CA 1
ATOM 777 C C . ARG A 1 95 ? -3.837 -2.054 -9.536 1.00 94.88 95 ARG A C 1
ATOM 779 O O . ARG A 1 95 ? -3.747 -2.839 -10.471 1.00 94.88 95 ARG A O 1
ATOM 786 N N . TRP A 1 96 ? -2.805 -1.384 -9.043 1.00 94.06 96 TRP A N 1
ATOM 787 C CA . TRP A 1 96 ? -1.486 -1.445 -9.645 1.00 94.06 96 TRP A CA 1
ATOM 788 C C . TRP A 1 96 ? -0.813 -2.817 -9.477 1.00 94.06 96 TRP A C 1
ATOM 790 O O . TRP A 1 96 ? -0.383 -3.402 -10.466 1.00 94.06 96 TRP A O 1
ATOM 800 N N . LEU A 1 97 ? -0.823 -3.408 -8.276 1.00 92.94 97 LEU A N 1
ATOM 801 C CA . LEU A 1 97 ? -0.295 -4.766 -8.060 1.00 92.94 97 LEU A CA 1
ATOM 802 C C . LEU A 1 97 ? -1.042 -5.823 -8.884 1.00 92.94 97 LEU A C 1
ATOM 804 O O . LEU A 1 97 ? -0.443 -6.803 -9.326 1.00 92.94 97 LEU A O 1
ATOM 808 N N . HIS A 1 98 ? -2.346 -5.633 -9.101 1.00 91.88 98 HIS A N 1
ATOM 809 C CA . HIS A 1 98 ? -3.116 -6.490 -9.995 1.00 91.88 98 HIS A CA 1
ATOM 810 C C . HIS A 1 98 ? -2.622 -6.384 -11.444 1.00 91.88 98 HIS A C 1
ATOM 812 O O . HIS A 1 98 ? -2.467 -7.411 -12.095 1.00 91.88 98 HIS A O 1
ATOM 818 N N . GLN A 1 99 ? -2.332 -5.178 -11.944 1.00 91.19 99 GLN A N 1
ATOM 819 C CA . GLN A 1 99 ? -1.771 -4.999 -13.290 1.00 91.19 99 GLN A CA 1
ATOM 820 C C . GLN A 1 99 ? -0.418 -5.703 -13.440 1.00 91.19 99 GLN A C 1
ATOM 822 O O . GLN A 1 99 ? -0.240 -6.442 -14.403 1.00 91.19 99 GLN A O 1
ATOM 827 N N . ILE A 1 100 ? 0.483 -5.557 -12.462 1.00 90.31 100 ILE A N 1
ATOM 828 C CA . ILE A 1 100 ? 1.789 -6.240 -12.467 1.00 90.31 100 ILE A CA 1
ATOM 829 C C . ILE A 1 100 ? 1.604 -7.759 -12.506 1.00 90.31 100 ILE A C 1
ATOM 831 O O . ILE A 1 100 ? 2.217 -8.442 -13.322 1.00 90.31 100 ILE A O 1
ATOM 835 N N . ARG A 1 101 ? 0.720 -8.305 -11.658 1.00 89.12 101 ARG A N 1
ATOM 836 C CA . ARG A 1 101 ? 0.417 -9.745 -11.659 1.00 89.12 101 ARG A CA 1
ATOM 837 C C . ARG A 1 101 ? -0.073 -10.230 -13.018 1.00 89.12 101 ARG A C 1
ATOM 839 O O . ARG A 1 101 ? 0.434 -11.229 -13.504 1.00 89.12 101 ARG A O 1
ATOM 846 N N . GLN A 1 102 ? -0.991 -9.504 -13.648 1.00 88.88 102 GLN A N 1
ATOM 847 C CA . GLN A 1 102 ? -1.524 -9.876 -14.960 1.00 88.88 102 GLN A CA 1
ATOM 848 C C . GLN A 1 102 ? -0.471 -9.833 -16.074 1.00 88.88 102 GLN A C 1
ATOM 850 O O . GLN A 1 102 ? -0.596 -10.572 -17.041 1.00 88.88 102 GLN A O 1
ATOM 855 N N . GLN A 1 103 ? 0.556 -8.988 -15.953 1.00 87.94 103 GLN A N 1
ATOM 856 C CA . GLN A 1 103 ? 1.679 -8.965 -16.896 1.00 87.94 103 GLN A CA 1
ATOM 857 C C . GLN A 1 103 ? 2.688 -10.099 -16.651 1.00 87.94 103 GLN A C 1
ATOM 859 O O . GLN A 1 103 ? 3.361 -10.530 -17.584 1.00 87.94 103 GLN A O 1
ATOM 864 N N . LEU A 1 104 ? 2.818 -10.557 -15.402 1.00 85.12 104 LEU A N 1
ATOM 865 C CA . LEU A 1 104 ? 3.676 -11.684 -15.018 1.00 85.12 104 LEU A CA 1
ATOM 866 C C . LEU A 1 104 ? 3.036 -13.039 -15.326 1.00 85.12 104 LEU A C 1
ATOM 868 O O . LEU A 1 104 ? 3.737 -14.008 -15.613 1.00 85.12 104 LEU A O 1
ATOM 872 N N . GLU A 1 105 ? 1.711 -13.121 -15.229 1.00 80.25 105 GLU A N 1
ATOM 873 C CA . GLU A 1 105 ? 0.958 -14.303 -15.617 1.00 80.25 105 GLU A CA 1
ATOM 874 C C . GLU A 1 105 ? 1.076 -14.478 -17.142 1.00 80.25 105 GLU A C 1
ATOM 876 O O . GLU A 1 105 ? 0.708 -13.574 -17.897 1.00 80.25 105 GLU A O 1
ATOM 881 N N . PRO A 1 106 ? 1.599 -15.617 -17.638 1.00 65.12 106 PRO A N 1
ATOM 882 C CA . PRO A 1 106 ? 1.604 -15.870 -19.070 1.00 65.12 106 PRO A CA 1
ATOM 883 C C . PRO A 1 106 ? 0.153 -15.854 -19.567 1.00 65.12 106 PRO A C 1
ATOM 885 O O . PRO A 1 106 ? -0.724 -16.362 -18.859 1.00 65.12 106 PRO A O 1
ATOM 888 N N . PRO A 1 107 ? -0.130 -15.295 -20.760 1.00 55.75 107 PRO A N 1
ATOM 889 C CA . PRO A 1 107 ? -1.482 -15.273 -21.295 1.00 55.75 107 PRO A CA 1
ATOM 890 C C . PRO A 1 107 ? -2.005 -16.708 -21.341 1.00 55.75 107 PRO A C 1
ATOM 892 O O . PRO A 1 107 ? -1.505 -17.536 -22.104 1.00 55.75 107 PRO A O 1
ATOM 895 N N . HIS A 1 108 ? -2.978 -17.021 -20.485 1.00 53.66 108 HIS A N 1
ATOM 896 C CA . HIS A 1 108 ? -3.661 -18.302 -20.540 1.00 53.66 108 HIS A CA 1
ATOM 897 C C . HIS A 1 108 ? -4.390 -18.346 -21.888 1.00 53.66 108 HIS A C 1
ATOM 899 O O . HIS A 1 108 ? -5.218 -17.461 -22.138 1.00 53.66 108 HIS A O 1
ATOM 905 N N . PRO A 1 109 ? -4.084 -19.298 -22.789 1.00 46.56 109 PRO A N 1
ATOM 906 C CA . PRO A 1 109 ? -4.891 -19.449 -23.986 1.00 46.56 109 PRO A CA 1
ATOM 907 C C . PRO A 1 109 ? -6.332 -19.740 -23.541 1.00 46.56 109 PRO A C 1
ATOM 909 O O . PRO A 1 109 ? -6.517 -20.529 -22.611 1.00 46.56 109 PRO A O 1
ATOM 912 N N . PRO A 1 110 ? -7.353 -19.100 -24.135 1.00 58.59 110 PRO A N 1
ATOM 913 C CA . PRO A 1 110 ? -8.730 -19.476 -23.851 1.00 58.59 110 PRO A CA 1
ATOM 914 C C . PRO A 1 110 ? -8.907 -20.963 -24.194 1.00 58.59 110 PRO A C 1
ATOM 916 O O . PRO A 1 110 ? -8.508 -21.392 -25.279 1.00 58.59 110 PRO A O 1
ATOM 919 N N . 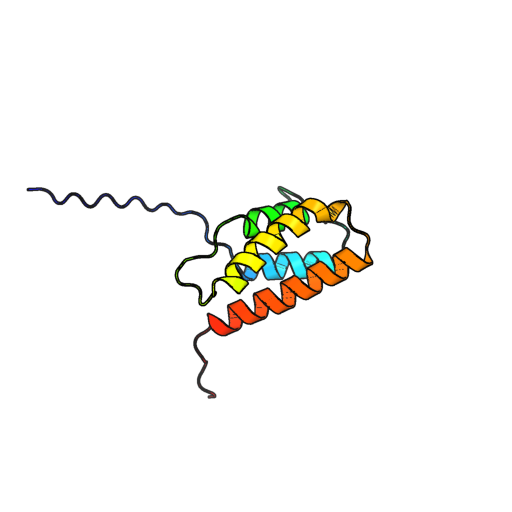ALA A 1 111 ? -9.422 -21.730 -23.230 1.00 54.88 111 ALA A N 1
ATOM 920 C CA . ALA A 1 111 ? -9.778 -23.140 -23.387 1.00 54.88 111 ALA A CA 1
ATOM 921 C C . ALA A 1 111 ? -10.951 -23.334 -24.358 1.00 54.88 111 ALA A C 1
ATOM 923 O O . ALA A 1 111 ? -11.809 -22.421 -24.439 1.00 54.88 111 ALA A O 1
#

Foldseek 3Di:
DDDPDPPPPPCPPALDLVVLLVLLVVCVVVQVQQDQDPPGTSLCVNLVSLC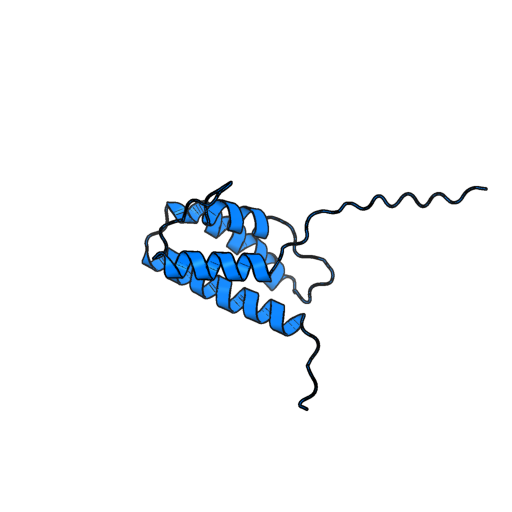DQHDPPQPDDPVNRVVSNVLSVVSVCSNVDDSVVSVVSSVVVNVSSVVSVVSVDDPDPDD

pLDDT: mean 85.08, std 17.16, range [40.12, 98.0]

Sequence (111 aa):
MPDLNSTSVDTYPEPDLPRLSKALAFEADRGFQDVQGKHERFSQFLGGSLAQEPPAHWPLDGHERHKWQDLAQRFQQYPDLHLEDRQHLVAETRRWLHQIRQQLEPPHPPA